Protein AF-A0A957PMM0-F1 (afdb_monomer_lite)

Sequence (67 aa):
MAIGLFGDHSAENVARLAHGNAVMASFTRGKGTVFNAGSADWAYGLDADRLVQRVTENVVRKLGASG

Foldseek 3Di:
DQCVVPVDDDPVSVVVPVDPDFDWDWDDDDLAIDTDRRDPCLVVCCVPPPVSVVVVVVCCVVRVVSD

pLDDT: mean 90.42, std 9.51, range [50.91, 98.38]

Structure (mmCIF, N/CA/C/O backbone):
data_AF-A0A957PMM0-F1
#
_entry.id   AF-A0A957PMM0-F1
#
loop_
_atom_site.group_PDB
_atom_site.id
_atom_site.type_symbol
_atom_site.label_atom_id
_atom_site.label_alt_id
_atom_site.label_comp_id
_atom_site.label_asym_id
_atom_site.label_entity_id
_atom_site.label_seq_id
_atom_site.pdbx_PDB_ins_code
_atom_site.Cartn_x
_atom_site.Cartn_y
_atom_site.Cartn_z
_atom_site.occupancy
_atom_site.B_iso_or_equiv
_atom_site.auth_seq_id
_atom_site.auth_comp_id
_atom_site.auth_asym_id
_atom_site.auth_atom_id
_atom_site.pdbx_PDB_model_num
ATOM 1 N N . MET A 1 1 ? 8.460 12.901 -18.930 1.00 71.75 1 MET A N 1
ATOM 2 C CA . MET A 1 1 ? 8.984 12.435 -17.625 1.00 71.75 1 MET A CA 1
ATOM 3 C C . MET A 1 1 ? 10.505 12.580 -17.550 1.00 71.75 1 MET A C 1
ATOM 5 O O . MET A 1 1 ? 10.937 13.424 -16.783 1.00 71.75 1 MET A O 1
ATOM 9 N N . ALA A 1 2 ? 11.307 11.884 -18.374 1.00 86.06 2 ALA A N 1
ATOM 10 C CA . ALA A 1 2 ? 12.782 11.968 -18.332 1.00 86.06 2 ALA A CA 1
ATOM 11 C C . ALA A 1 2 ? 13.347 13.393 -18.522 1.00 86.06 2 ALA A C 1
ATOM 13 O O . ALA A 1 2 ? 14.037 13.879 -17.634 1.00 86.06 2 ALA A O 1
ATOM 14 N N . ILE A 1 3 ? 12.951 14.108 -19.587 1.00 91.50 3 ILE A N 1
ATOM 15 C CA . ILE A 1 3 ? 13.388 15.503 -19.830 1.00 91.50 3 ILE A CA 1
ATOM 16 C C . ILE A 1 3 ? 13.051 16.416 -18.642 1.00 91.50 3 ILE A C 1
ATOM 18 O O . ILE A 1 3 ? 13.852 17.257 -18.256 1.00 91.50 3 ILE A O 1
ATOM 22 N N . GLY A 1 4 ? 11.877 16.234 -18.032 1.00 90.75 4 GLY A N 1
ATOM 23 C CA . GLY A 1 4 ? 11.432 17.065 -16.910 1.00 90.75 4 GLY A CA 1
ATOM 24 C C . GLY A 1 4 ? 12.196 16.817 -15.606 1.00 90.75 4 GLY A C 1
ATOM 25 O O . GLY A 1 4 ? 12.316 17.737 -14.808 1.00 90.75 4 GLY A O 1
ATOM 26 N N . LEU A 1 5 ? 12.713 15.603 -15.386 1.00 89.19 5 LEU A N 1
ATOM 27 C CA . LEU A 1 5 ? 13.506 15.269 -14.197 1.00 89.19 5 LEU A CA 1
ATOM 28 C C . LEU A 1 5 ? 15.015 15.453 -14.399 1.00 89.19 5 LEU A C 1
ATOM 30 O O . LEU A 1 5 ? 15.714 15.765 -13.439 1.00 89.19 5 LEU A O 1
ATOM 34 N N . PHE A 1 6 ? 15.518 15.223 -15.612 1.00 92.62 6 PHE A N 1
ATOM 35 C CA . PHE A 1 6 ? 16.954 15.085 -15.874 1.00 92.62 6 PHE A CA 1
ATOM 36 C C . PHE A 1 6 ? 17.484 16.009 -16.977 1.00 92.62 6 PHE A C 1
ATOM 38 O O . PHE A 1 6 ? 18.674 15.986 -17.266 1.00 92.62 6 PHE A O 1
ATOM 45 N N . GLY A 1 7 ? 16.632 16.827 -17.600 1.00 94.50 7 GLY A N 1
ATOM 46 C CA . GLY A 1 7 ? 17.028 17.793 -18.630 1.00 94.50 7 GLY A CA 1
ATOM 47 C C . GLY A 1 7 ? 17.218 17.208 -20.033 1.00 94.50 7 GLY A C 1
ATOM 48 O O . GLY A 1 7 ? 17.223 17.966 -20.999 1.00 94.50 7 GLY A O 1
ATOM 49 N N . ASP A 1 8 ? 17.299 15.882 -20.178 1.00 94.62 8 ASP A N 1
ATOM 50 C CA . ASP A 1 8 ? 17.387 15.202 -21.472 1.00 94.62 8 ASP A CA 1
ATOM 51 C C . ASP A 1 8 ? 16.562 13.902 -21.535 1.00 94.62 8 ASP A C 1
ATOM 53 O O . ASP A 1 8 ? 15.958 13.454 -20.557 1.00 94.62 8 ASP A O 1
ATOM 57 N N . HIS A 1 9 ? 16.501 13.317 -22.733 1.00 94.38 9 HIS A N 1
ATOM 58 C CA . HIS A 1 9 ? 15.808 12.058 -23.012 1.00 94.38 9 HIS A CA 1
ATOM 59 C C . HIS A 1 9 ? 16.786 10.923 -23.358 1.00 94.38 9 HIS A C 1
ATOM 61 O O . HIS A 1 9 ? 16.499 10.079 -24.212 1.00 94.38 9 HIS A O 1
ATOM 67 N N . SER A 1 10 ? 17.970 10.912 -22.745 1.00 95.94 10 SER A N 1
ATOM 68 C CA . SER A 1 10 ? 18.927 9.821 -22.938 1.00 95.94 10 SER A CA 1
ATOM 69 C C . SER A 1 10 ? 18.316 8.469 -22.543 1.00 95.94 10 SER A C 1
ATOM 71 O O . SER A 1 10 ? 17.466 8.379 -21.651 1.00 95.94 10 SER A O 1
ATOM 73 N N . ALA A 1 11 ? 18.748 7.394 -23.210 1.00 94.19 11 ALA A N 1
ATOM 74 C CA . ALA A 1 11 ? 18.263 6.041 -22.927 1.00 94.19 11 ALA A CA 1
ATOM 75 C C . ALA A 1 11 ? 18.497 5.636 -21.459 1.00 94.19 11 ALA A C 1
ATOM 77 O O . ALA A 1 11 ? 17.656 4.972 -20.859 1.00 94.19 11 ALA A O 1
ATOM 78 N N . GLU A 1 12 ? 19.597 6.102 -20.864 1.00 92.75 12 GLU A N 1
ATOM 79 C CA . GLU A 1 12 ? 19.903 5.933 -19.443 1.00 92.75 12 GLU A CA 1
ATOM 80 C C . GLU A 1 12 ? 18.835 6.577 -18.546 1.00 92.75 12 GLU A C 1
ATOM 82 O O . GLU A 1 12 ? 18.278 5.923 -17.664 1.00 92.75 12 GLU A O 1
ATOM 87 N N . ASN A 1 13 ? 18.480 7.839 -18.800 1.00 92.31 13 ASN A N 1
ATOM 88 C CA . ASN A 1 13 ? 17.479 8.556 -18.011 1.00 92.31 13 ASN A CA 1
ATOM 89 C C . ASN A 1 13 ? 16.066 7.978 -18.165 1.00 92.31 13 ASN A C 1
ATOM 91 O O . ASN A 1 13 ? 15.282 7.996 -17.214 1.00 92.31 13 ASN A O 1
ATOM 95 N N . VAL A 1 14 ? 15.743 7.416 -19.331 1.00 90.75 14 VAL A N 1
ATOM 96 C CA . VAL A 1 14 ? 14.503 6.654 -19.531 1.00 90.75 14 VAL A CA 1
ATOM 97 C C . VAL A 1 14 ? 14.533 5.348 -18.736 1.00 90.75 14 VAL A C 1
ATOM 99 O O . VAL A 1 14 ? 13.566 5.050 -18.037 1.00 90.75 14 VAL A O 1
ATOM 102 N N . ALA A 1 15 ? 15.639 4.599 -18.776 1.00 89.06 15 ALA A N 1
ATOM 103 C CA . ALA A 1 15 ? 15.783 3.341 -18.042 1.00 89.06 15 ALA A CA 1
ATOM 104 C C . ALA A 1 15 ? 15.622 3.528 -16.523 1.00 89.06 15 ALA A C 1
ATOM 106 O O . ALA A 1 15 ? 14.974 2.717 -15.865 1.00 89.06 15 ALA A O 1
ATOM 107 N N . ARG A 1 16 ? 16.108 4.646 -15.969 1.00 82.00 16 ARG A N 1
ATOM 108 C CA . ARG A 1 16 ? 15.928 5.006 -14.547 1.00 82.00 16 ARG A CA 1
ATOM 109 C C . ARG A 1 16 ? 14.466 5.194 -14.132 1.00 82.00 16 ARG A C 1
ATOM 111 O O . ARG A 1 16 ? 14.157 5.096 -12.948 1.00 82.00 16 ARG A O 1
ATOM 118 N N . LEU A 1 17 ? 13.582 5.480 -15.086 1.00 84.00 17 LEU A N 1
ATOM 119 C CA . LEU A 1 17 ? 12.142 5.650 -14.874 1.00 84.00 17 LEU A CA 1
ATOM 120 C C . LEU A 1 17 ? 11.326 4.442 -15.353 1.00 84.00 17 LEU A C 1
ATOM 122 O O . LEU A 1 17 ? 10.111 4.428 -15.169 1.00 84.00 17 LEU A O 1
ATOM 126 N N . ALA A 1 18 ? 11.967 3.448 -15.978 1.00 79.38 18 ALA A N 1
ATOM 127 C CA . ALA A 1 18 ? 11.287 2.312 -16.598 1.00 79.38 18 ALA A CA 1
ATOM 128 C C . ALA A 1 18 ? 10.601 1.402 -15.573 1.00 79.38 18 ALA A C 1
ATOM 130 O O . ALA A 1 18 ? 9.613 0.740 -15.886 1.00 79.38 18 ALA A O 1
ATOM 131 N N . HIS A 1 19 ? 11.099 1.396 -14.339 1.00 72.50 19 HIS A N 1
ATOM 132 C CA . HIS A 1 19 ? 10.500 0.681 -13.227 1.00 72.50 19 HIS A CA 1
ATOM 133 C C . HIS A 1 19 ? 9.956 1.716 -12.244 1.00 72.50 19 HIS A C 1
ATOM 135 O O . HIS A 1 19 ? 10.716 2.452 -11.616 1.00 72.50 19 HIS A O 1
ATOM 141 N N . GLY A 1 20 ? 8.628 1.826 -12.158 1.00 65.62 20 GLY A N 1
ATOM 142 C CA . GLY A 1 20 ? 7.987 2.703 -11.184 1.00 65.62 20 GLY A CA 1
ATOM 143 C C . GLY A 1 20 ? 8.437 2.334 -9.770 1.00 65.62 20 GLY A C 1
ATOM 144 O O . GLY A 1 20 ? 8.326 1.180 -9.363 1.00 65.62 20 GLY A O 1
ATOM 145 N N . ASN A 1 21 ? 8.948 3.306 -9.016 1.00 72.81 21 ASN A N 1
ATOM 146 C CA . ASN A 1 21 ? 9.322 3.096 -7.621 1.00 72.81 21 ASN A CA 1
ATOM 147 C C . ASN A 1 21 ? 8.083 3.310 -6.745 1.00 72.81 21 ASN A C 1
ATOM 149 O O . ASN A 1 21 ? 7.748 4.443 -6.400 1.00 72.81 21 ASN A O 1
ATOM 153 N N . ALA A 1 22 ? 7.381 2.227 -6.412 1.00 82.69 22 ALA A N 1
ATOM 154 C CA . ALA A 1 22 ? 6.346 2.257 -5.386 1.00 82.69 22 ALA A CA 1
ATOM 155 C C . ALA A 1 22 ? 7.004 2.271 -3.999 1.00 82.69 22 ALA A C 1
ATOM 157 O O . ALA A 1 22 ? 7.890 1.464 -3.715 1.00 82.69 22 ALA A O 1
ATOM 158 N N . VAL A 1 23 ? 6.562 3.173 -3.122 1.00 88.56 23 VAL A N 1
ATOM 159 C CA . VAL A 1 23 ? 6.998 3.210 -1.720 1.00 88.56 23 VAL A CA 1
ATOM 160 C C . VAL A 1 23 ? 5.818 2.851 -0.831 1.00 88.56 23 VAL A C 1
ATOM 162 O O . VAL A 1 23 ? 4.789 3.525 -0.846 1.00 88.56 23 VAL A O 1
ATOM 165 N N . MET A 1 24 ? 5.988 1.799 -0.035 1.00 94.25 24 MET A N 1
ATOM 166 C CA . MET A 1 24 ? 5.035 1.401 0.995 1.00 94.25 24 MET A CA 1
ATOM 167 C C . MET A 1 24 ? 5.294 2.194 2.277 1.00 94.25 24 MET A C 1
ATOM 169 O O . MET A 1 24 ? 6.435 2.287 2.730 1.00 94.25 24 MET A O 1
ATOM 173 N N . ALA A 1 25 ? 4.244 2.748 2.879 1.00 95.44 25 ALA A N 1
ATOM 174 C CA . ALA A 1 25 ? 4.373 3.588 4.065 1.00 95.44 25 ALA A CA 1
ATOM 175 C C . ALA A 1 25 ? 3.208 3.421 5.050 1.00 95.44 25 ALA A C 1
ATOM 177 O O . ALA A 1 25 ? 2.093 3.052 4.683 1.00 95.44 25 ALA A O 1
ATOM 178 N N . SER A 1 26 ? 3.476 3.730 6.320 1.00 96.00 26 SER A N 1
ATOM 179 C CA . SER A 1 26 ? 2.486 3.768 7.397 1.00 96.00 26 SER A CA 1
ATOM 180 C C . SER A 1 26 ? 2.637 5.067 8.177 1.00 96.00 26 SER A C 1
ATOM 182 O O . SER A 1 26 ? 3.744 5.429 8.569 1.00 96.00 26 SER A O 1
ATOM 184 N N . PHE A 1 27 ? 1.523 5.741 8.445 1.00 94.81 27 PHE A N 1
ATOM 185 C CA . PHE A 1 27 ? 1.492 7.049 9.098 1.00 94.81 27 PHE A CA 1
ATOM 186 C C . PHE A 1 27 ? 0.492 7.036 10.247 1.00 94.81 27 PHE A C 1
ATOM 188 O O . PHE A 1 27 ? -0.607 6.507 10.100 1.00 94.81 27 PHE A O 1
ATOM 195 N N . THR A 1 28 ? 0.835 7.659 11.371 1.00 95.38 28 THR A N 1
ATOM 196 C CA . THR A 1 28 ? -0.079 7.812 12.510 1.00 95.38 28 THR A CA 1
ATOM 197 C C . THR A 1 28 ? -0.474 9.273 12.657 1.00 95.38 28 THR A C 1
ATOM 199 O O . THR A 1 28 ? 0.383 10.156 12.646 1.00 95.38 28 THR A O 1
ATOM 202 N N . ARG A 1 29 ? -1.775 9.536 12.812 1.00 93.81 29 ARG A N 1
ATOM 203 C CA . ARG A 1 29 ? -2.306 10.872 13.101 1.00 93.81 29 ARG A CA 1
ATOM 204 C C . ARG A 1 29 ? -3.454 10.775 14.099 1.00 93.81 29 ARG A C 1
ATOM 206 O O . ARG A 1 29 ? -4.469 10.131 13.842 1.00 93.81 29 ARG A O 1
ATOM 213 N N . GLY A 1 30 ? -3.309 11.463 15.230 1.00 94.06 30 GLY A N 1
ATOM 214 C CA . GLY A 1 30 ? -4.266 11.358 16.330 1.00 94.06 30 GLY A CA 1
ATOM 215 C C . GLY A 1 30 ? -4.337 9.920 16.844 1.00 94.06 30 GLY A C 1
ATOM 216 O O . GLY A 1 30 ? -3.311 9.338 17.178 1.00 94.06 30 GLY A O 1
ATOM 217 N N . LYS A 1 31 ? -5.547 9.352 16.885 1.00 91.88 31 LYS A N 1
ATOM 218 C CA . LYS A 1 31 ? -5.789 7.976 17.350 1.00 91.88 31 LYS A CA 1
ATOM 219 C C . LYS A 1 31 ? -5.716 6.915 16.243 1.00 91.88 31 LYS A C 1
ATOM 221 O O . LYS A 1 31 ? -5.898 5.743 16.535 1.00 91.88 31 LYS A O 1
ATOM 226 N N . G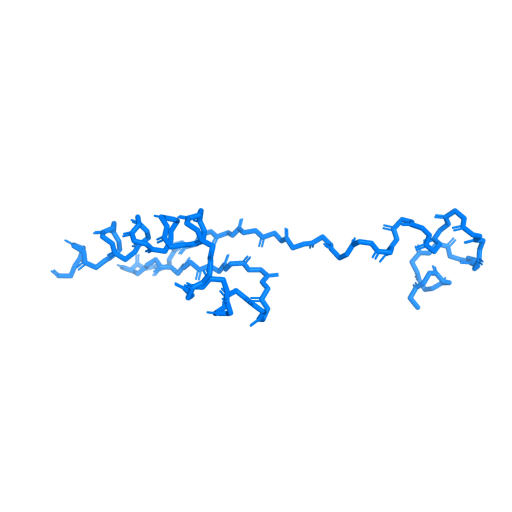LY A 1 32 ? -5.510 7.314 14.986 1.00 93.12 32 GLY A N 1
ATOM 227 C CA . GLY A 1 32 ? -5.569 6.411 13.836 1.00 93.12 32 GLY A CA 1
ATOM 228 C C . GLY A 1 32 ? -4.219 6.208 13.156 1.00 93.12 32 GLY A C 1
ATOM 229 O O . GLY A 1 32 ? -3.366 7.102 13.150 1.00 93.12 32 GLY A O 1
ATOM 230 N N . THR A 1 33 ? -4.068 5.051 12.515 1.00 96.19 33 THR A N 1
ATOM 231 C CA . THR A 1 33 ? -2.938 4.726 11.640 1.00 96.19 33 THR A CA 1
ATOM 232 C C . THR A 1 33 ? -3.448 4.401 10.239 1.00 96.19 33 THR A C 1
ATOM 234 O O . THR A 1 33 ? -4.401 3.644 10.078 1.00 96.19 33 THR A O 1
ATOM 237 N N . VAL A 1 34 ? -2.802 4.976 9.227 1.00 95.25 34 VAL A N 1
ATOM 238 C CA . VAL A 1 34 ? -3.073 4.746 7.805 1.00 95.25 34 VAL A CA 1
ATOM 239 C C . VAL A 1 34 ? -1.904 3.985 7.200 1.00 95.25 34 VAL A C 1
ATOM 241 O O . VAL A 1 34 ? -0.754 4.389 7.365 1.00 95.25 34 VAL A O 1
ATOM 244 N N . PHE A 1 35 ? -2.205 2.922 6.463 1.00 96.19 35 PHE A N 1
ATOM 245 C CA . PHE A 1 35 ? -1.248 2.192 5.637 1.00 96.19 35 PHE A CA 1
ATOM 246 C C . PHE A 1 35 ? -1.494 2.499 4.152 1.00 96.19 35 PHE A C 1
ATOM 248 O O . PHE A 1 35 ? -2.640 2.506 3.709 1.00 96.19 35 PHE A O 1
ATOM 255 N N . ASN A 1 36 ? -0.426 2.739 3.387 1.00 95.44 36 ASN A N 1
ATOM 256 C CA . ASN A 1 36 ? -0.457 2.951 1.940 1.00 95.44 36 ASN A CA 1
ATOM 257 C C . ASN A 1 36 ? 0.538 1.996 1.261 1.00 95.44 36 ASN A C 1
ATOM 259 O O . ASN A 1 36 ? 1.733 2.027 1.555 1.00 95.44 36 ASN A O 1
ATOM 263 N N . ALA A 1 37 ? 0.040 1.165 0.343 1.00 94.06 37 ALA A N 1
ATOM 264 C CA . A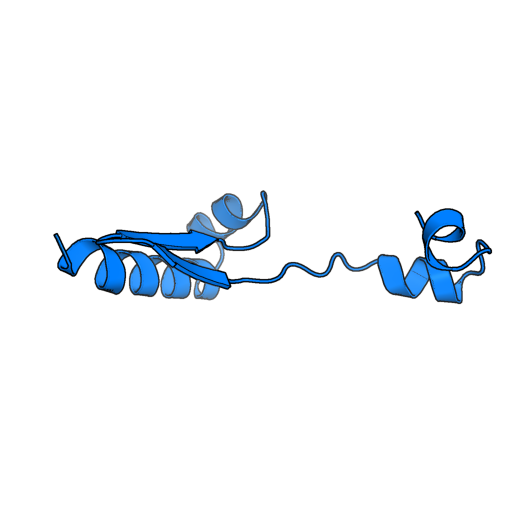LA A 1 37 ? 0.835 0.187 -0.397 1.00 94.06 37 ALA A CA 1
ATOM 265 C C . ALA A 1 37 ? 1.691 0.795 -1.527 1.00 94.06 37 ALA A C 1
ATOM 267 O O . ALA A 1 37 ? 2.595 0.133 -2.031 1.00 94.06 37 ALA A O 1
ATOM 268 N N . GLY A 1 38 ? 1.416 2.036 -1.938 1.00 91.88 38 GLY A N 1
ATOM 269 C CA . GLY A 1 38 ? 2.187 2.749 -2.959 1.00 91.88 38 GLY A CA 1
ATOM 270 C C . GLY A 1 38 ? 1.908 2.313 -4.401 1.00 91.88 38 GLY A C 1
ATOM 271 O O . GLY A 1 38 ? 2.648 2.711 -5.296 1.00 91.88 38 GLY A O 1
ATOM 272 N N . SER A 1 39 ? 0.865 1.512 -4.643 1.00 89.44 39 SER A N 1
ATOM 273 C CA . SER A 1 39 ? 0.461 1.051 -5.977 1.00 89.44 39 SER A CA 1
ATOM 274 C C . SER A 1 39 ? -1.059 0.909 -6.080 1.00 89.44 39 SER A C 1
ATOM 276 O O . SER A 1 39 ? -1.701 0.441 -5.138 1.00 89.44 39 SER A O 1
ATOM 278 N N . ALA A 1 40 ? 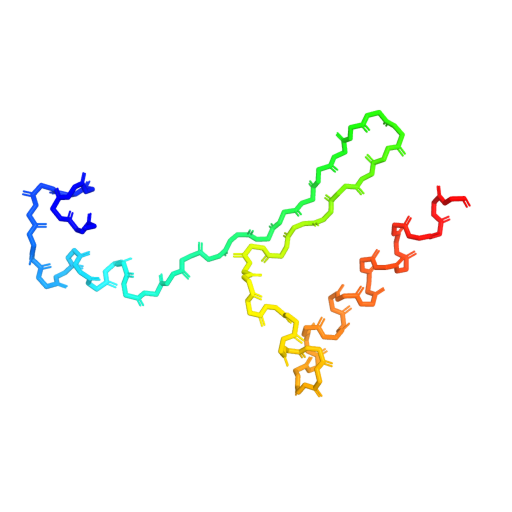-1.625 1.282 -7.233 1.00 87.50 40 ALA A N 1
ATOM 279 C CA . ALA A 1 40 ? -3.037 1.050 -7.548 1.00 87.50 40 ALA A CA 1
ATOM 280 C C . ALA A 1 40 ? -3.332 -0.434 -7.835 1.00 87.50 40 ALA A C 1
ATOM 282 O O . ALA A 1 40 ? -4.437 -0.906 -7.582 1.00 87.50 40 ALA A O 1
ATOM 283 N N . ASP A 1 41 ? -2.323 -1.184 -8.283 1.00 90.81 41 ASP A N 1
ATOM 284 C CA . ASP A 1 41 ? -2.466 -2.582 -8.694 1.00 90.81 41 ASP A CA 1
ATOM 285 C C . ASP A 1 41 ? -2.358 -3.571 -7.522 1.00 90.81 41 ASP A C 1
ATOM 287 O O . ASP A 1 41 ? -2.478 -4.780 -7.713 1.00 90.81 41 ASP A O 1
ATOM 291 N N . TRP A 1 42 ? -2.161 -3.082 -6.288 1.00 94.00 42 TRP A N 1
ATOM 292 C CA . TRP A 1 42 ? -1.996 -3.923 -5.094 1.00 94.00 42 TRP A CA 1
ATOM 293 C C . TRP A 1 42 ? -3.143 -4.926 -4.914 1.00 94.00 42 TRP A C 1
ATOM 295 O O . TRP A 1 42 ? -2.919 -6.069 -4.520 1.00 94.00 42 TRP A O 1
ATOM 305 N N . ALA A 1 43 ? -4.373 -4.514 -5.237 1.00 93.81 43 ALA A N 1
ATOM 306 C CA . ALA A 1 43 ? -5.558 -5.350 -5.087 1.00 93.81 43 ALA A CA 1
ATOM 307 C C . ALA A 1 43 ? -5.510 -6.620 -5.952 1.00 93.81 43 ALA A C 1
ATOM 309 O O . ALA A 1 43 ? -5.974 -7.664 -5.501 1.00 93.81 43 ALA A O 1
ATOM 310 N N . TYR A 1 44 ? -4.902 -6.576 -7.142 1.00 94.81 44 TYR A N 1
ATOM 311 C CA . TYR A 1 44 ? -4.773 -7.761 -8.000 1.00 94.81 44 TYR A CA 1
ATOM 312 C C . TYR A 1 44 ? -3.885 -8.838 -7.365 1.00 94.81 44 TYR A C 1
ATOM 314 O O . TYR A 1 44 ? -4.120 -10.031 -7.546 1.00 94.81 44 TYR A O 1
ATOM 322 N N . GLY A 1 45 ? -2.898 -8.433 -6.562 1.00 95.50 45 GLY A N 1
ATOM 323 C CA . GLY A 1 45 ? -2.039 -9.363 -5.834 1.00 95.50 45 GLY A CA 1
ATOM 324 C C . GLY A 1 45 ? -2.754 -10.104 -4.702 1.00 95.50 45 GLY A C 1
ATOM 325 O O . GLY A 1 45 ? -2.273 -11.146 -4.273 1.00 95.50 45 GLY A O 1
ATOM 326 N N . LEU A 1 46 ? -3.911 -9.628 -4.227 1.00 95.94 46 LEU A N 1
ATOM 327 C CA . LEU A 1 46 ? -4.642 -10.307 -3.151 1.00 95.94 46 LEU A CA 1
ATOM 328 C C . LEU A 1 46 ? -5.176 -11.679 -3.567 1.00 95.94 46 LEU A C 1
ATOM 330 O O . LEU A 1 46 ? -5.311 -12.544 -2.707 1.00 95.94 46 LEU A O 1
ATOM 334 N N . ASP A 1 47 ? -5.451 -11.893 -4.851 1.00 94.38 47 ASP A N 1
ATOM 335 C CA . ASP A 1 47 ? -5.954 -13.177 -5.351 1.00 94.38 47 ASP A CA 1
ATOM 336 C C . ASP A 1 47 ? -4.814 -14.152 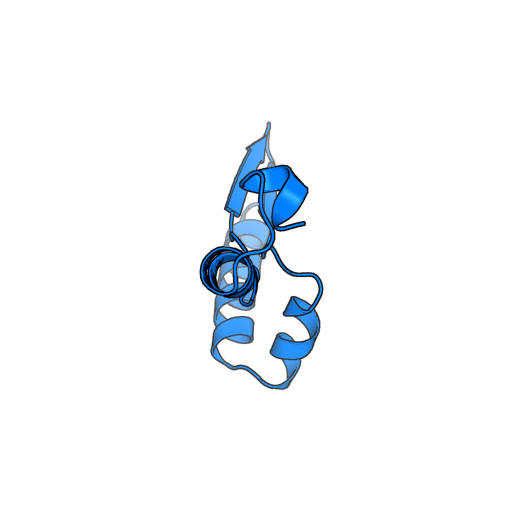-5.702 1.00 94.38 47 ASP A C 1
ATOM 338 O O . ASP A 1 47 ? -4.908 -15.354 -5.465 1.00 94.38 47 ASP A O 1
ATOM 342 N N . ALA A 1 48 ? -3.687 -13.632 -6.201 1.00 94.25 48 ALA A N 1
ATOM 343 C CA . ALA A 1 48 ? -2.641 -14.454 -6.815 1.00 94.25 48 ALA A CA 1
ATOM 344 C C . ALA A 1 48 ? -1.299 -14.492 -6.057 1.00 94.25 48 ALA A C 1
ATOM 346 O O . ALA A 1 48 ? -0.549 -15.460 -6.194 1.00 94.25 48 ALA A O 1
ATOM 347 N N . ASP A 1 49 ? -0.969 -13.468 -5.263 1.00 97.56 49 ASP A N 1
ATOM 348 C CA . ASP A 1 49 ? 0.353 -13.306 -4.652 1.00 97.56 49 ASP A CA 1
ATOM 349 C C . ASP A 1 49 ? 0.308 -13.489 -3.125 1.00 97.56 49 ASP A C 1
ATOM 351 O O . ASP A 1 49 ? -0.222 -12.674 -2.363 1.00 97.56 49 ASP A O 1
ATOM 355 N N . ARG A 1 50 ? 0.951 -14.565 -2.654 1.00 98.06 50 ARG A N 1
ATOM 356 C CA . ARG A 1 50 ? 1.024 -14.910 -1.226 1.00 98.06 50 ARG A CA 1
ATOM 357 C C . ARG A 1 50 ? 1.716 -13.843 -0.375 1.00 98.06 50 ARG A C 1
ATOM 359 O O . ARG A 1 50 ? 1.394 -13.715 0.807 1.00 98.06 50 ARG A O 1
ATOM 366 N N . LEU A 1 51 ? 2.667 -13.087 -0.924 1.00 97.62 51 LEU A N 1
ATOM 367 C CA . LEU A 1 51 ? 3.348 -12.018 -0.190 1.00 97.62 51 LEU A CA 1
ATOM 368 C C . LEU A 1 51 ? 2.424 -10.817 0.000 1.00 97.62 51 LEU A C 1
ATOM 370 O O . LEU A 1 51 ? 2.335 -10.285 1.109 1.00 97.62 51 LEU A O 1
ATOM 374 N N . VAL A 1 52 ? 1.681 -10.442 -1.042 1.00 97.25 52 VAL A N 1
ATOM 375 C CA . VAL A 1 52 ? 0.664 -9.382 -0.972 1.00 97.25 52 VAL A CA 1
ATOM 376 C C . VAL A 1 52 ? -0.424 -9.741 0.041 1.00 97.25 52 VAL A C 1
ATOM 378 O O . VAL A 1 52 ? -0.757 -8.923 0.907 1.00 97.25 52 VAL A O 1
ATOM 381 N N . GLN A 1 53 ? -0.915 -10.984 0.012 1.00 98.31 53 GLN A N 1
ATOM 382 C CA . GLN A 1 53 ? -1.866 -11.503 1.001 1.00 98.31 53 GLN A CA 1
ATOM 383 C C . GLN A 1 53 ? -1.310 -11.394 2.424 1.00 98.31 53 GLN A C 1
ATOM 385 O O . GLN A 1 53 ? -1.969 -10.853 3.312 1.00 98.31 53 GLN A O 1
ATOM 390 N N . ARG A 1 54 ? -0.069 -11.847 2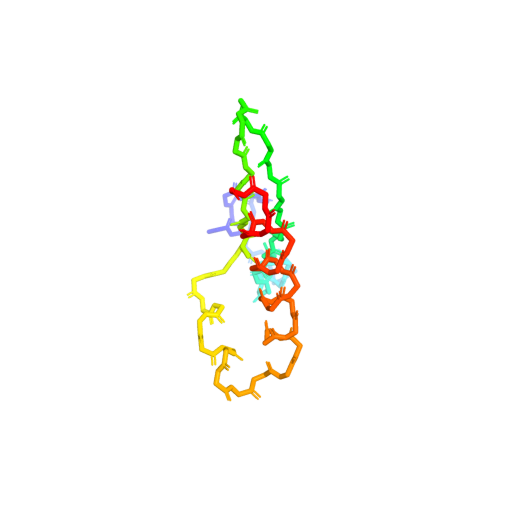.642 1.00 98.38 54 ARG A N 1
ATOM 391 C CA . ARG A 1 54 ? 0.554 -11.857 3.969 1.00 98.38 54 ARG A CA 1
ATOM 392 C C . ARG A 1 54 ? 0.775 -10.455 4.527 1.00 98.38 54 ARG A C 1
ATOM 394 O O . ARG A 1 54 ? 0.509 -10.219 5.705 1.00 98.38 54 ARG A O 1
ATOM 401 N N . VAL A 1 55 ? 1.262 -9.521 3.710 1.00 97.31 55 VAL A N 1
ATOM 402 C CA . VAL A 1 55 ? 1.422 -8.117 4.120 1.00 97.31 55 VAL A CA 1
ATOM 403 C C . VAL A 1 55 ? 0.065 -7.524 4.494 1.00 97.31 55 VAL A C 1
ATOM 405 O O . VAL A 1 55 ? -0.064 -6.928 5.563 1.00 97.31 55 VAL A O 1
ATOM 408 N N . THR A 1 56 ? -0.958 -7.751 3.671 1.00 97.19 56 THR A N 1
ATOM 409 C CA . THR A 1 56 ? -2.315 -7.247 3.921 1.00 97.19 56 THR A CA 1
ATOM 410 C C . THR A 1 56 ? -2.906 -7.816 5.211 1.00 97.19 56 THR A C 1
ATOM 412 O O . THR A 1 56 ? -3.390 -7.056 6.048 1.00 97.19 56 THR A O 1
ATOM 415 N N . GLU A 1 57 ? -2.792 -9.127 5.437 1.00 97.38 57 GLU A N 1
ATOM 416 C CA . GLU A 1 57 ? -3.227 -9.788 6.674 1.00 97.38 57 GLU A CA 1
ATOM 417 C C . GLU A 1 57 ? -2.530 -9.187 7.906 1.00 97.38 57 GLU A C 1
ATOM 419 O O . GLU A 1 57 ? -3.171 -8.888 8.913 1.00 97.38 57 GLU A O 1
ATOM 424 N N . ASN A 1 58 ? -1.216 -8.954 7.824 1.00 97.25 58 ASN A N 1
ATOM 425 C CA . ASN A 1 58 ? -0.450 -8.354 8.913 1.00 97.25 58 ASN A CA 1
ATOM 426 C C . ASN A 1 58 ? -0.925 -6.932 9.238 1.00 97.25 58 ASN A C 1
ATOM 428 O O . ASN A 1 58 ? -1.043 -6.587 10.415 1.00 97.25 58 ASN A O 1
ATOM 432 N N . VAL A 1 59 ? -1.195 -6.116 8.215 1.00 96.44 59 VAL A N 1
ATOM 433 C CA . VAL A 1 59 ? -1.700 -4.746 8.380 1.00 96.44 59 VAL A CA 1
ATOM 434 C C . VAL A 1 59 ? -3.094 -4.765 8.999 1.00 96.44 59 VAL A C 1
ATOM 436 O O . VAL A 1 59 ? -3.302 -4.112 10.018 1.00 96.44 59 VAL A O 1
ATOM 439 N N . VAL A 1 60 ? -4.023 -5.552 8.449 1.00 96.00 60 VAL A N 1
ATOM 440 C CA . VAL A 1 60 ? -5.396 -5.657 8.967 1.00 96.00 60 VAL A CA 1
ATOM 441 C C . VAL A 1 60 ? -5.393 -6.147 10.410 1.00 96.00 60 VAL A C 1
ATOM 443 O O . VAL A 1 60 ? -6.033 -5.533 11.257 1.00 96.00 60 VAL A O 1
ATOM 446 N N . ARG A 1 61 ? -4.620 -7.190 10.732 1.00 96.56 61 ARG A N 1
ATOM 447 C CA . ARG A 1 61 ? -4.510 -7.699 12.106 1.00 96.56 61 ARG A CA 1
ATOM 448 C C . ARG A 1 61 ? -3.958 -6.641 13.060 1.00 96.56 61 ARG A C 1
ATOM 450 O O . ARG A 1 61 ? -4.482 -6.476 14.155 1.00 96.56 61 ARG A O 1
ATOM 457 N N . LYS A 1 62 ? -2.904 -5.923 12.662 1.00 94.25 62 LYS A N 1
ATOM 458 C CA . LYS A 1 62 ? -2.247 -4.930 13.523 1.00 94.25 62 LYS A CA 1
A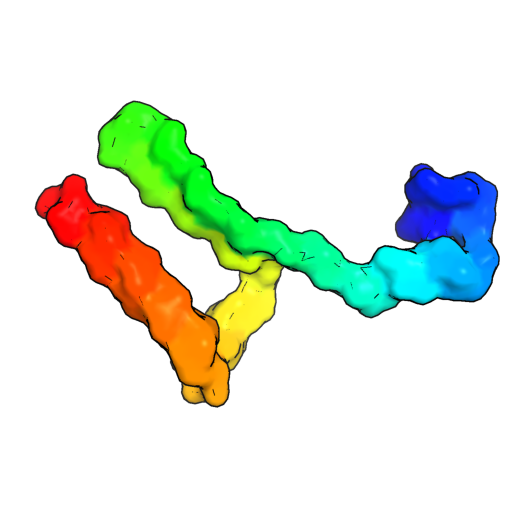TOM 459 C C . LYS A 1 62 ? -3.113 -3.691 13.747 1.00 94.25 62 LYS A C 1
ATOM 461 O O . LYS A 1 62 ? -3.184 -3.199 14.869 1.00 94.25 62 LYS A O 1
ATOM 466 N N . LEU A 1 63 ? -3.747 -3.181 12.694 1.00 94.00 63 LEU A N 1
ATOM 467 C CA . LEU A 1 63 ? -4.506 -1.931 12.751 1.00 94.00 63 LEU A CA 1
ATOM 468 C C . LEU A 1 63 ? -5.965 -2.149 13.175 1.00 94.00 63 LEU A C 1
ATOM 470 O O . LEU A 1 63 ? -6.525 -1.302 13.859 1.00 94.00 63 LEU A O 1
ATOM 474 N N . GLY A 1 64 ? -6.560 -3.291 12.828 1.00 87.00 64 GLY A N 1
ATOM 475 C CA . GLY A 1 64 ? -7.934 -3.648 13.189 1.00 87.00 64 GLY A CA 1
ATOM 476 C C . GLY A 1 64 ? -8.106 -4.089 14.643 1.00 87.00 64 GLY A C 1
ATOM 477 O O . GLY A 1 64 ? -9.170 -3.887 15.209 1.00 87.00 64 GLY A O 1
ATOM 478 N N . ALA A 1 65 ? -7.062 -4.629 15.283 1.00 73.31 65 ALA A N 1
ATOM 479 C CA . ALA A 1 65 ? -7.090 -4.975 16.710 1.00 73.31 65 ALA A CA 1
ATOM 480 C C . ALA A 1 65 ? -6.936 -3.760 17.648 1.00 73.31 65 ALA A C 1
ATOM 482 O O . ALA A 1 65 ? -6.971 -3.920 18.863 1.00 73.31 65 ALA A O 1
ATOM 483 N N . SER A 1 66 ? -6.717 -2.560 17.097 1.00 57.38 66 SER A N 1
ATOM 484 C CA . SER A 1 66 ? -6.548 -1.314 17.861 1.00 57.38 66 SER A CA 1
ATOM 485 C C . SER A 1 66 ? -7.852 -0.505 17.999 1.00 57.38 66 SER A C 1
ATOM 487 O O . SER A 1 66 ? -7.795 0.666 18.378 1.00 57.38 66 SER A O 1
ATOM 489 N N . GLY A 1 67 ? -8.997 -1.104 17.646 1.00 50.91 67 GLY A N 1
ATOM 490 C CA . GLY A 1 67 ? -10.343 -0.527 17.751 1.00 50.91 67 GLY A CA 1
ATOM 491 C C . GLY A 1 67 ? -11.113 -1.028 18.962 1.00 50.91 67 GLY A C 1
ATOM 492 O O . GLY A 1 67 ? -10.958 -2.223 19.295 1.00 50.91 67 GLY A O 1
#

Radius of gyration: 17.07 Å; chains: 1; bounding box: 30×33×41 Å

Secondary structure (DSSP, 8-state):
-HHHHHSS--HHHHHTTSS-----EEEEETTEEEEE-S-TTHHHHHHH-HHHHHHHHHHHHHHHTT-